Protein AF-A0A9E5QF17-F1 (afdb_monomer_lite)

Foldseek 3Di:
DCVPVVVVVVDDDDDDDPDDCVVAPPVNSVVVVVCVVVVVVLVVQCCDCPRHVVLVVVPDPDPVVSVVVVVVRVVVVVVVVVVD

Structure (mmCIF, N/CA/C/O backbone):
data_AF-A0A9E5QF17-F1
#
_entry.id   AF-A0A9E5QF17-F1
#
loop_
_atom_site.group_PDB
_atom_site.id
_atom_site.type_symbol
_atom_site.label_atom_id
_atom_site.label_alt_id
_atom_site.label_comp_id
_atom_site.label_asym_id
_atom_site.label_entity_id
_atom_site.label_seq_id
_atom_site.pdbx_PDB_ins_code
_atom_site.Cartn_x
_atom_site.Cartn_y
_atom_site.Cartn_z
_atom_site.occupancy
_atom_site.B_iso_or_equiv
_atom_site.auth_seq_id
_atom_site.auth_comp_id
_atom_site.auth_asym_id
_atom_site.auth_atom_id
_atom_site.pdbx_PDB_model_num
ATOM 1 N N . HIS A 1 1 ? -16.749 2.476 -9.718 1.00 43.44 1 HIS A N 1
ATOM 2 C CA . HIS A 1 1 ? -16.475 1.826 -8.418 1.00 43.44 1 HIS A CA 1
ATOM 3 C C . HIS A 1 1 ? -17.791 1.718 -7.645 1.00 43.44 1 HIS A C 1
ATOM 5 O O . HIS A 1 1 ? -18.170 2.643 -6.958 1.00 43.44 1 HIS A O 1
ATOM 11 N N . SER A 1 2 ? -18.676 0.813 -8.066 1.00 49.72 2 SER A N 1
ATOM 12 C CA . SER A 1 2 ? -18.918 -0.545 -7.534 1.00 49.72 2 SER A CA 1
ATOM 13 C C . SER A 1 2 ? -19.893 -0.557 -6.349 1.00 49.72 2 SER A C 1
ATOM 15 O O . SER A 1 2 ? -19.493 -0.726 -5.201 1.00 49.72 2 SER A O 1
ATOM 17 N N . GLU A 1 3 ? -21.194 -0.476 -6.647 1.00 46.84 3 GLU A N 1
ATOM 18 C CA . GLU A 1 3 ? -22.279 -0.803 -5.703 1.00 46.84 3 GLU A CA 1
ATOM 19 C C . GLU A 1 3 ? -22.120 -2.205 -5.087 1.00 46.84 3 GLU A C 1
ATOM 21 O O . GLU A 1 3 ? -22.567 -2.464 -3.972 1.00 46.84 3 GLU A O 1
ATOM 26 N N . LYS A 1 4 ? -21.400 -3.103 -5.773 1.00 50.09 4 LYS A N 1
ATOM 27 C CA . LYS A 1 4 ? -21.051 -4.439 -5.274 1.00 50.09 4 LYS A CA 1
ATOM 28 C C . LYS A 1 4 ? -20.127 -4.402 -4.049 1.00 50.09 4 LYS A C 1
ATOM 30 O O . LYS A 1 4 ? -20.242 -5.281 -3.200 1.00 50.09 4 LYS A O 1
ATOM 35 N N . ASN A 1 5 ? -19.252 -3.397 -3.920 1.00 55.00 5 ASN A N 1
ATOM 36 C CA . ASN A 1 5 ? -18.446 -3.214 -2.705 1.00 55.00 5 ASN A CA 1
ATOM 37 C C . ASN A 1 5 ? -19.307 -2.658 -1.560 1.00 55.00 5 ASN A C 1
ATOM 39 O O . ASN A 1 5 ? -19.234 -3.177 -0.450 1.00 55.00 5 ASN A O 1
ATOM 43 N N . ALA A 1 6 ? -20.189 -1.696 -1.855 1.00 54.78 6 ALA A N 1
ATOM 44 C CA . ALA A 1 6 ? -21.112 -1.111 -0.878 1.00 54.78 6 ALA A CA 1
ATOM 45 C C . ALA A 1 6 ? -22.120 -2.137 -0.321 1.00 54.78 6 ALA A C 1
ATOM 47 O O . ALA A 1 6 ? -22.451 -2.122 0.862 1.00 54.78 6 ALA A O 1
ATOM 48 N N . HIS A 1 7 ? -22.576 -3.088 -1.142 1.00 53.72 7 HIS A N 1
ATOM 49 C CA . HIS A 1 7 ? -23.415 -4.198 -0.681 1.00 53.72 7 HIS A CA 1
ATOM 50 C C . HIS A 1 7 ? -22.669 -5.179 0.241 1.00 53.72 7 HIS A C 1
ATOM 52 O O . HIS A 1 7 ? -23.285 -5.745 1.142 1.00 53.72 7 HIS A O 1
ATOM 58 N N . ARG A 1 8 ? -21.352 -5.358 0.064 1.00 54.41 8 ARG A N 1
ATOM 59 C CA . ARG A 1 8 ? -20.501 -6.226 0.902 1.00 54.41 8 ARG A CA 1
ATOM 60 C C . ARG A 1 8 ? -20.244 -5.634 2.294 1.00 54.41 8 ARG A C 1
ATOM 62 O O . ARG A 1 8 ? -19.995 -6.373 3.245 1.00 54.41 8 ARG A O 1
ATOM 69 N N . GLU A 1 9 ? -20.349 -4.314 2.426 1.00 56.56 9 GLU A N 1
ATOM 70 C CA . GLU A 1 9 ? -20.263 -3.593 3.703 1.00 56.56 9 GLU A CA 1
ATOM 71 C C . GLU A 1 9 ? -21.551 -3.659 4.538 1.00 56.56 9 GLU A C 1
ATOM 73 O O . GLU A 1 9 ? -21.516 -3.344 5.723 1.00 56.56 9 GLU A O 1
ATOM 78 N N . ARG A 1 10 ? -22.678 -4.115 3.967 1.00 60.00 10 ARG A N 1
ATOM 79 C CA . ARG A 1 10 ? -23.941 -4.304 4.713 1.00 60.00 10 ARG A CA 1
ATOM 80 C C . ARG A 1 10 ? -23.959 -5.568 5.577 1.00 60.00 10 ARG A C 1
ATOM 82 O O . ARG A 1 10 ? -24.796 -5.684 6.467 1.00 60.00 10 ARG A O 1
ATOM 89 N N . SER A 1 11 ? -23.060 -6.514 5.319 1.00 70.81 11 SER A N 1
ATOM 90 C CA . SER A 1 11 ? -22.878 -7.710 6.147 1.00 70.81 11 SER A CA 1
ATOM 91 C C . SER A 1 11 ? -22.080 -7.375 7.416 1.00 70.81 11 SER A C 1
ATOM 93 O O . SER A 1 11 ? -21.041 -6.722 7.303 1.00 70.81 11 SER A O 1
ATOM 95 N N . PRO A 1 12 ? -22.506 -7.830 8.610 1.00 78.88 12 PRO A N 1
ATOM 96 C CA . PRO A 1 12 ? -21.770 -7.585 9.847 1.00 78.88 12 PRO A CA 1
ATOM 97 C C . PRO A 1 12 ? -20.366 -8.199 9.771 1.00 78.88 12 PRO A C 1
ATOM 99 O O . PRO A 1 12 ? -20.193 -9.338 9.335 1.00 78.88 12 PRO A O 1
ATOM 102 N N . TRP A 1 13 ? -19.348 -7.438 10.177 1.00 81.00 13 TRP A N 1
ATOM 103 C CA . TRP A 1 13 ? -17.960 -7.901 10.177 1.00 81.00 13 TRP A CA 1
ATOM 104 C 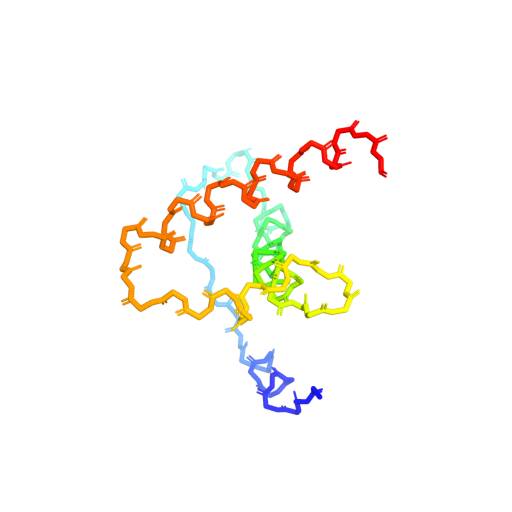C . TRP A 1 13 ? -17.666 -8.683 11.458 1.00 81.00 13 TRP A C 1
ATOM 106 O O . TRP A 1 13 ? -17.710 -8.123 12.552 1.00 81.00 13 TRP A O 1
ATOM 116 N N . LEU A 1 14 ? -17.327 -9.966 11.321 1.00 87.69 14 LEU A N 1
ATOM 117 C CA . LEU A 1 14 ? -16.775 -10.774 12.406 1.00 87.69 14 LEU A CA 1
ATOM 118 C C . LEU A 1 14 ? -15.246 -10.714 12.336 1.00 87.69 14 LEU A C 1
ATOM 120 O O . LEU A 1 14 ? -14.650 -11.183 11.367 1.00 87.69 14 LEU A O 1
ATOM 124 N N . ILE A 1 15 ? -14.615 -10.128 13.354 1.00 88.19 15 ILE A N 1
ATOM 125 C CA . ILE A 1 15 ? -13.156 -9.997 13.444 1.00 88.19 15 ILE A CA 1
ATOM 126 C C . ILE A 1 15 ? -12.670 -10.872 14.595 1.00 88.19 15 ILE A C 1
ATOM 128 O O . ILE A 1 15 ? -13.085 -10.689 15.737 1.00 88.19 15 ILE A O 1
ATOM 132 N N . VAL A 1 16 ? -11.771 -11.804 1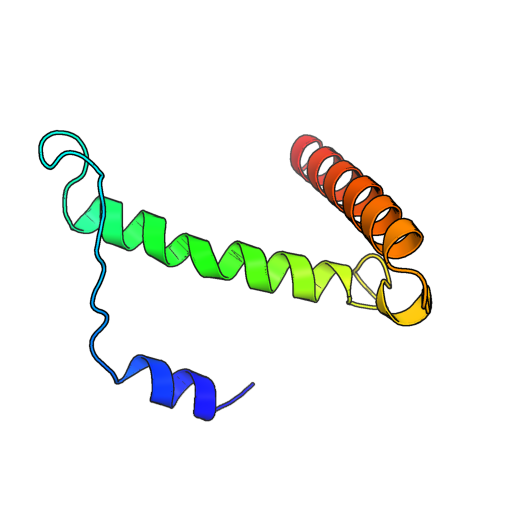4.287 1.00 90.31 16 VAL A N 1
ATOM 133 C CA . VAL A 1 16 ? -11.095 -12.660 15.267 1.00 90.31 16 VAL A CA 1
ATOM 134 C C . VAL A 1 16 ? -9.653 -12.187 15.377 1.00 90.31 16 VAL A C 1
ATOM 136 O O . VAL A 1 16 ? -9.003 -11.943 14.362 1.00 90.31 16 VAL A O 1
ATOM 139 N N . THR A 1 17 ? -9.152 -12.025 16.598 1.00 88.69 17 THR A N 1
ATOM 140 C CA . THR A 1 17 ? -7.791 -11.544 16.837 1.00 88.69 17 THR A CA 1
ATOM 141 C C . THR A 1 17 ? -7.128 -12.313 17.970 1.00 88.69 17 THR A C 1
ATOM 143 O O . THR A 1 17 ? -7.782 -12.681 18.941 1.00 88.69 17 THR A O 1
ATOM 146 N N . SER A 1 18 ? -5.822 -12.543 17.841 1.00 90.44 18 SER A N 1
ATOM 147 C CA . SER A 1 18 ? -4.964 -13.074 18.904 1.00 90.44 18 SER A CA 1
ATOM 148 C C . SER A 1 18 ? -4.376 -11.971 19.793 1.00 90.44 18 SER A C 1
ATOM 150 O O . SER A 1 18 ? -3.580 -12.261 20.685 1.00 90.44 18 SER A O 1
ATOM 152 N N . LEU A 1 19 ? -4.727 -10.701 19.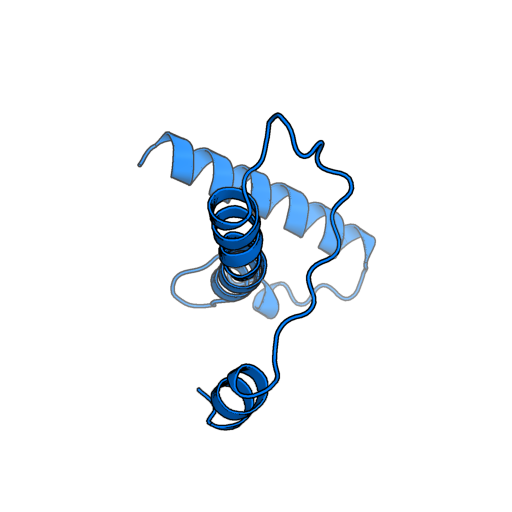546 1.00 88.50 19 LEU A N 1
ATOM 153 C CA . LEU A 1 19 ? -4.282 -9.574 20.362 1.00 88.50 19 LEU A CA 1
ATOM 154 C C . LEU A 1 19 ? -4.855 -9.693 21.774 1.00 88.50 19 LEU A C 1
ATOM 156 O O . LEU A 1 19 ? -6.051 -9.913 21.966 1.00 88.50 19 LEU A O 1
ATOM 160 N N . ASN A 1 20 ? -3.989 -9.526 22.770 1.00 85.31 20 ASN A N 1
ATOM 161 C CA . ASN A 1 20 ? -4.390 -9.618 24.164 1.00 85.31 20 ASN A CA 1
ATOM 162 C C . ASN A 1 20 ? -5.326 -8.450 24.529 1.00 85.31 20 ASN A C 1
ATOM 164 O O . ASN A 1 20 ? -5.039 -7.280 24.260 1.00 85.31 20 ASN A O 1
ATOM 168 N N . HIS A 1 21 ? -6.439 -8.795 25.177 1.00 76.88 21 HIS A N 1
ATOM 169 C CA . HIS A 1 21 ? -7.524 -7.886 25.543 1.00 76.88 21 HIS A CA 1
ATOM 170 C C . HIS A 1 21 ? -7.084 -6.722 26.452 1.00 76.88 21 HIS A C 1
ATOM 172 O O . HIS A 1 21 ? -7.718 -5.672 26.453 1.00 76.88 21 HIS A O 1
ATOM 178 N N . HIS A 1 22 ? -5.978 -6.878 27.190 1.00 72.75 22 HIS A N 1
ATOM 179 C CA . HIS A 1 22 ? -5.406 -5.826 28.035 1.00 72.75 22 HIS A CA 1
ATOM 180 C C . HIS A 1 22 ? -4.728 -4.697 27.243 1.00 72.75 22 HIS A C 1
ATOM 182 O O . HIS A 1 22 ? -4.610 -3.586 27.754 1.00 72.75 22 HIS A O 1
ATOM 188 N N . TYR A 1 23 ? -4.275 -4.974 26.015 1.00 66.31 23 TYR A N 1
ATOM 189 C CA . TYR A 1 23 ? -3.483 -4.040 25.203 1.00 66.31 23 TYR A CA 1
ATOM 190 C C . TYR A 1 23 ? -4.250 -3.482 24.000 1.00 66.31 23 TYR A C 1
ATOM 192 O O . TYR A 1 23 ? -3.882 -2.430 23.479 1.00 66.31 23 TYR A O 1
ATOM 200 N N . ALA A 1 24 ? -5.304 -4.169 23.554 1.00 76.94 24 ALA A N 1
ATOM 201 C CA . ALA A 1 24 ? -6.097 -3.768 22.400 1.00 76.94 24 ALA A CA 1
ATOM 202 C C . ALA A 1 24 ? -7.595 -3.798 22.729 1.00 76.94 24 ALA A C 1
ATOM 204 O O . ALA A 1 24 ? -8.234 -4.848 22.730 1.00 76.94 24 ALA A O 1
ATOM 205 N N . ASN A 1 25 ? -8.172 -2.621 22.965 1.00 85.94 25 ASN A N 1
ATOM 206 C CA . ASN A 1 25 ? -9.619 -2.451 23.059 1.00 85.94 25 ASN A CA 1
ATOM 207 C C . ASN A 1 25 ? -10.258 -2.645 21.665 1.00 85.94 25 ASN A C 1
ATOM 209 O O . ASN A 1 25 ? -9.631 -2.380 20.637 1.00 85.94 25 ASN A O 1
ATOM 213 N N . THR A 1 26 ? -11.533 -3.030 21.608 1.00 85.94 26 THR A N 1
ATOM 214 C CA . THR A 1 26 ? -12.339 -3.207 20.388 1.00 85.94 26 THR A CA 1
ATOM 215 C C . THR A 1 26 ? -12.170 -2.065 19.383 1.00 85.94 26 THR A C 1
ATOM 217 O O . THR A 1 26 ? -12.024 -2.311 18.188 1.00 85.94 26 THR A O 1
ATOM 220 N N . LYS A 1 27 ? -12.114 -0.807 19.845 1.00 87.12 27 LYS A N 1
ATOM 221 C CA . LYS A 1 27 ? -11.880 0.358 18.969 1.00 87.12 27 LYS A CA 1
ATOM 222 C C . LYS A 1 27 ? -10.515 0.319 18.274 1.00 87.12 27 LYS A C 1
ATOM 224 O O . LYS A 1 27 ? -10.424 0.659 17.098 1.00 87.12 27 LYS A O 1
ATOM 229 N N . GLN A 1 28 ? -9.465 -0.094 18.978 1.00 88.75 28 GLN A N 1
ATOM 230 C CA . GLN A 1 28 ? -8.119 -0.215 18.411 1.00 88.75 28 GLN A CA 1
ATOM 231 C C . GLN A 1 28 ? -8.056 -1.369 17.410 1.00 88.75 28 GLN A C 1
ATOM 233 O O . GLN A 1 28 ? -7.493 -1.200 16.334 1.00 88.75 28 GLN A O 1
ATOM 238 N N . ILE A 1 29 ? -8.702 -2.499 17.719 1.00 90.31 29 ILE A N 1
ATOM 239 C CA . ILE A 1 29 ? -8.801 -3.651 16.810 1.00 90.31 29 ILE A CA 1
ATOM 240 C C . ILE A 1 29 ? -9.520 -3.251 15.515 1.00 90.31 29 ILE A C 1
ATOM 242 O O . ILE A 1 29 ? -9.036 -3.545 14.426 1.00 90.31 29 ILE A O 1
ATOM 246 N N . LEU A 1 30 ? -10.643 -2.535 15.616 1.00 88.12 30 LEU A N 1
ATOM 247 C CA . LEU A 1 30 ? -11.384 -2.041 14.453 1.00 88.12 30 LEU A CA 1
ATOM 248 C C . LEU A 1 30 ? -10.574 -1.031 13.631 1.00 88.12 30 LEU A C 1
ATOM 250 O O . LEU A 1 30 ? -10.582 -1.103 12.403 1.00 88.12 30 LEU A O 1
ATOM 254 N N . ASN A 1 31 ? -9.853 -0.117 14.286 1.00 88.62 31 ASN A N 1
ATOM 255 C CA . ASN A 1 31 ? -8.976 0.828 13.595 1.00 88.62 31 ASN A CA 1
ATOM 256 C C . ASN A 1 31 ? -7.829 0.119 12.870 1.00 88.62 31 ASN A C 1
ATOM 258 O O . ASN A 1 31 ? -7.555 0.456 11.723 1.00 88.62 31 ASN A O 1
ATOM 262 N N . LEU A 1 32 ? -7.210 -0.886 13.493 1.00 89.62 32 LEU A N 1
ATOM 263 C CA . LEU A 1 32 ? -6.188 -1.705 12.845 1.00 89.62 32 LEU A CA 1
ATOM 264 C C . LEU A 1 32 ? -6.777 -2.483 11.665 1.00 89.62 32 LEU A C 1
ATOM 266 O O . LEU A 1 32 ? -6.202 -2.516 10.588 1.00 89.62 32 LEU A O 1
ATOM 270 N N . TYR A 1 33 ? -7.962 -3.067 11.819 1.00 89.88 33 TYR A N 1
ATOM 271 C CA . TYR A 1 33 ? -8.600 -3.791 10.725 1.00 89.88 33 TYR A CA 1
ATOM 272 C C . TYR A 1 33 ? -8.975 -2.880 9.548 1.00 89.88 33 TYR A C 1
ATOM 274 O O . TYR A 1 33 ? -8.932 -3.312 8.396 1.00 89.88 33 TYR A O 1
ATOM 282 N N . ARG A 1 34 ? -9.301 -1.606 9.806 1.00 86.25 34 ARG A N 1
ATOM 283 C CA . ARG A 1 34 ? -9.570 -0.618 8.751 1.00 86.25 34 ARG A CA 1
ATOM 284 C C . ARG A 1 34 ? -8.351 -0.393 7.850 1.00 86.25 34 ARG A C 1
ATOM 286 O O . ARG A 1 34 ? -8.540 -0.186 6.654 1.00 86.25 34 ARG A O 1
ATOM 293 N N . THR A 1 35 ? -7.123 -0.487 8.369 1.00 87.69 35 THR A N 1
ATOM 294 C CA . THR A 1 35 ? -5.912 -0.271 7.555 1.00 87.69 35 THR A CA 1
ATOM 295 C C . THR A 1 35 ? -5.673 -1.371 6.521 1.00 87.69 35 THR A C 1
ATOM 297 O O . THR A 1 35 ? -4.908 -1.158 5.587 1.00 87.69 35 THR A O 1
ATOM 300 N N . ARG A 1 36 ? -6.384 -2.511 6.589 1.00 88.19 36 ARG A N 1
ATOM 301 C CA . ARG A 1 36 ? -6.252 -3.604 5.606 1.00 88.19 36 ARG A CA 1
ATOM 302 C C . ARG A 1 36 ? -6.452 -3.146 4.156 1.00 88.19 36 ARG A C 1
ATOM 304 O O . ARG A 1 36 ? -5.838 -3.703 3.253 1.00 88.19 36 ARG A O 1
ATOM 311 N N . MET A 1 37 ? -7.297 -2.133 3.939 1.00 86.69 37 MET A N 1
ATOM 312 C CA . MET A 1 37 ? -7.593 -1.612 2.600 1.00 86.69 37 MET A CA 1
ATOM 313 C C . MET A 1 37 ? -6.400 -0.881 1.976 1.00 86.69 37 MET A C 1
ATOM 315 O O . MET A 1 37 ? -6.262 -0.899 0.756 1.00 86.69 37 MET A O 1
ATOM 319 N N . GLN A 1 38 ? -5.494 -0.332 2.796 1.00 87.31 38 GLN A N 1
ATOM 320 C CA . GLN A 1 38 ? -4.295 0.362 2.314 1.00 87.31 38 GLN A CA 1
ATOM 321 C C . GLN A 1 38 ? -3.399 -0.565 1.486 1.00 87.31 38 GLN A C 1
ATOM 323 O O . GLN A 1 38 ? -2.765 -0.124 0.534 1.00 87.31 38 GLN A O 1
ATOM 328 N N . ILE A 1 39 ? -3.380 -1.864 1.806 1.00 83.75 39 ILE A N 1
ATOM 329 C CA . ILE A 1 39 ? -2.619 -2.864 1.050 1.00 83.75 39 ILE A CA 1
ATOM 330 C C . ILE A 1 39 ? -3.187 -3.002 -0.370 1.00 83.75 39 ILE A C 1
ATOM 332 O O . ILE A 1 39 ? -2.443 -2.974 -1.349 1.00 83.75 39 ILE A O 1
ATOM 336 N N . GLU A 1 40 ? -4.511 -3.124 -0.504 1.00 86.75 40 GLU A N 1
ATOM 337 C CA . GLU A 1 40 ? -5.170 -3.232 -1.811 1.00 86.75 40 GLU A CA 1
ATOM 338 C C . GLU A 1 40 ? -5.022 -1.953 -2.642 1.00 86.75 40 GLU A C 1
ATOM 340 O O . GLU A 1 40 ? -4.842 -2.028 -3.860 1.00 86.75 40 GLU A O 1
ATOM 345 N N . GLU A 1 41 ? -5.106 -0.790 -1.996 1.00 86.62 41 GLU A N 1
ATOM 346 C CA . GLU A 1 41 ? -4.890 0.512 -2.628 1.00 86.62 41 GLU A CA 1
ATOM 347 C C . GLU A 1 41 ? -3.447 0.657 -3.114 1.00 86.62 41 GLU A C 1
ATOM 349 O O . GLU A 1 41 ? -3.245 0.932 -4.293 1.00 86.62 41 GLU A O 1
ATOM 354 N N . GLY A 1 42 ? -2.453 0.318 -2.287 1.00 86.81 42 GLY A N 1
ATOM 355 C CA . GLY A 1 42 ? -1.046 0.331 -2.691 1.00 86.81 42 GLY A CA 1
ATOM 356 C C . GLY A 1 42 ? -0.772 -0.555 -3.910 1.00 86.81 42 GLY A C 1
ATOM 357 O O . GLY A 1 42 ? -0.140 -0.122 -4.873 1.00 86.81 42 GLY A O 1
ATOM 358 N N . PHE A 1 43 ? -1.324 -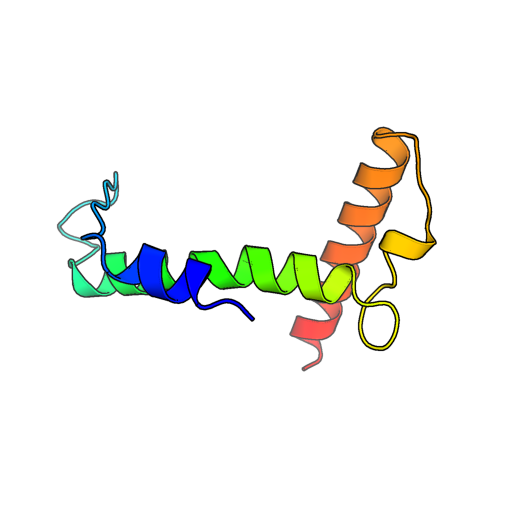1.774 -3.946 1.00 85.19 43 PHE A N 1
ATOM 359 C CA . PHE A 1 43 ? -1.207 -2.634 -5.131 1.00 85.19 43 PHE A CA 1
ATOM 360 C C . PHE A 1 43 ? -1.929 -2.078 -6.363 1.00 85.19 43 PHE A C 1
ATOM 362 O O . PHE A 1 43 ? -1.508 -2.340 -7.494 1.00 85.19 43 PHE A O 1
ATOM 369 N N . ARG A 1 44 ? -3.036 -1.355 -6.176 1.00 87.31 44 ARG A N 1
ATOM 370 C CA . ARG A 1 44 ? -3.773 -0.713 -7.271 1.00 87.31 44 ARG A CA 1
ATOM 371 C C . ARG A 1 44 ? -2.978 0.453 -7.850 1.00 87.31 44 ARG A C 1
ATOM 373 O O . ARG A 1 44 ? -2.882 0.552 -9.072 1.00 87.31 44 ARG A O 1
ATOM 380 N N . ASP A 1 45 ? -2.368 1.261 -6.994 1.00 87.31 45 ASP A N 1
ATOM 381 C CA . ASP A 1 45 ? -1.553 2.405 -7.393 1.00 87.31 45 ASP A CA 1
ATOM 382 C C . ASP A 1 45 ? -0.271 1.956 -8.090 1.00 87.31 45 ASP A C 1
ATOM 384 O O . ASP A 1 45 ? 0.051 2.464 -9.158 1.00 87.31 45 ASP A O 1
ATOM 388 N N . MET A 1 46 ? 0.395 0.905 -7.602 1.00 86.81 46 MET A N 1
ATOM 389 C CA . MET A 1 46 ? 1.552 0.308 -8.289 1.00 86.81 46 MET A CA 1
ATOM 390 C C . MET A 1 46 ? 1.235 -0.135 -9.728 1.00 86.81 46 MET A C 1
ATOM 392 O O . MET A 1 46 ? 2.080 -0.038 -10.619 1.00 86.81 46 MET A O 1
ATOM 396 N N . LYS A 1 47 ? 0.010 -0.613 -9.975 1.00 85.00 47 LYS A N 1
ATOM 397 C CA . LYS A 1 47 ? -0.463 -1.045 -11.301 1.00 85.00 47 LYS A CA 1
ATOM 398 C C . LYS A 1 47 ? -0.893 0.111 -12.202 1.00 85.00 47 LYS A C 1
ATOM 400 O O . LYS A 1 47 ? -1.119 -0.116 -13.392 1.00 85.00 47 LYS A O 1
ATOM 405 N N . ASN A 1 48 ? -1.041 1.316 -11.658 1.00 88.06 48 ASN A N 1
ATOM 406 C CA . ASN A 1 48 ? -1.452 2.482 -12.419 1.00 88.06 48 ASN A CA 1
ATOM 407 C C . ASN A 1 48 ? -0.358 2.861 -13.430 1.00 88.06 48 ASN A C 1
ATOM 409 O O . ASN A 1 48 ? 0.798 3.051 -13.066 1.00 88.06 48 ASN A O 1
ATOM 413 N N . SER A 1 49 ? -0.744 2.960 -14.701 1.00 85.50 49 SER A N 1
ATOM 414 C CA . SER A 1 49 ? 0.154 3.270 -15.821 1.00 85.50 49 SER A CA 1
ATOM 415 C C . SER A 1 49 ? 0.617 4.733 -15.837 1.00 85.50 49 SER A C 1
ATOM 417 O O . SER A 1 49 ? 1.713 5.048 -16.288 1.00 85.50 49 SER A O 1
ATOM 419 N N . ARG A 1 50 ? -0.212 5.658 -15.342 1.00 85.00 50 ARG A N 1
ATOM 420 C CA . ARG A 1 50 ? 0.026 7.096 -15.523 1.00 85.00 50 ARG A CA 1
ATOM 421 C C . ARG A 1 50 ? 0.629 7.778 -14.301 1.00 85.00 50 ARG A C 1
ATOM 423 O O . ARG A 1 50 ? 1.383 8.732 -14.452 1.00 85.00 50 ARG A O 1
ATOM 430 N N . TRP A 1 51 ? 0.276 7.307 -13.109 1.00 82.25 51 TRP A N 1
ATOM 431 C CA . TRP A 1 51 ? 0.704 7.905 -11.836 1.00 82.25 51 TRP A CA 1
ATOM 432 C C . TRP A 1 51 ? 1.330 6.886 -10.876 1.00 82.25 51 TRP A C 1
ATOM 434 O O . TRP A 1 51 ? 1.584 7.207 -9.721 1.00 82.25 51 TRP A O 1
ATOM 444 N N . GLY A 1 52 ? 1.537 5.656 -11.345 1.00 84.62 52 GLY A N 1
ATOM 445 C CA . GLY A 1 52 ? 2.115 4.560 -10.578 1.00 84.62 52 GLY A CA 1
ATOM 446 C C . GLY A 1 52 ? 3.417 4.060 -11.187 1.00 84.62 52 GLY A C 1
ATOM 447 O O . GLY A 1 52 ? 4.129 4.790 -11.870 1.00 84.62 52 GLY A O 1
ATOM 448 N N . LEU A 1 53 ? 3.711 2.783 -10.955 1.00 85.44 53 LEU A N 1
ATOM 449 C CA . LEU A 1 53 ? 4.915 2.114 -11.460 1.00 85.44 53 LEU A CA 1
ATOM 450 C C . LEU A 1 53 ? 4.640 1.278 -12.720 1.00 85.44 53 LEU A C 1
ATOM 452 O O . LEU A 1 53 ? 5.453 0.431 -13.086 1.00 85.44 53 LEU A O 1
ATOM 456 N N . SER A 1 54 ? 3.479 1.468 -13.356 1.00 87.25 54 SER A N 1
ATOM 457 C CA . SER A 1 54 ? 3.095 0.825 -14.620 1.00 87.25 54 SER A CA 1
ATOM 458 C C . SER A 1 54 ? 3.285 -0.691 -14.648 1.00 87.25 54 SER A C 1
ATOM 460 O O . SER A 1 54 ? 3.617 -1.274 -15.678 1.00 87.25 54 SER A O 1
ATOM 462 N N . PHE A 1 55 ? 3.036 -1.375 -13.528 1.00 82.62 55 PHE A N 1
ATOM 463 C CA . PHE A 1 55 ? 3.332 -2.809 -13.402 1.00 82.62 55 PHE A CA 1
ATOM 464 C C . PHE A 1 55 ? 2.683 -3.695 -14.466 1.00 82.62 55 PHE A C 1
ATOM 466 O O . PHE A 1 55 ? 3.259 -4.698 -14.885 1.00 82.62 55 PHE A O 1
ATOM 473 N N . ASN A 1 56 ? 1.491 -3.319 -14.929 1.00 81.56 56 ASN A N 1
ATOM 474 C CA . ASN A 1 56 ? 0.785 -4.054 -15.976 1.00 81.56 56 ASN A CA 1
ATOM 475 C C . ASN A 1 56 ? 1.502 -3.978 -17.340 1.00 81.56 56 ASN A C 1
ATOM 477 O O . ASN A 1 56 ? 1.323 -4.857 -18.182 1.00 81.56 56 ASN A O 1
ATOM 481 N N . GLU A 1 57 ? 2.326 -2.955 -17.565 1.00 84.62 57 GLU A N 1
ATOM 482 C CA . GLU A 1 57 ? 3.068 -2.744 -18.812 1.00 84.62 57 GLU A CA 1
ATOM 483 C C . GLU A 1 57 ? 4.368 -3.547 -18.858 1.00 84.62 57 GLU A C 1
ATOM 485 O O . GLU A 1 57 ? 4.831 -3.896 -19.942 1.00 84.62 57 GLU A O 1
ATOM 490 N N . ALA A 1 58 ? 4.906 -3.940 -17.698 1.00 80.44 58 ALA A N 1
ATOM 491 C CA . ALA A 1 58 ? 6.095 -4.786 -17.610 1.00 80.44 58 ALA A CA 1
ATOM 492 C C . ALA A 1 58 ? 5.883 -6.194 -18.206 1.00 80.44 58 ALA A C 1
ATOM 494 O O . ALA A 1 58 ? 6.865 -6.895 -18.458 1.00 80.44 58 ALA A O 1
ATOM 495 N N . ARG A 1 59 ? 4.617 -6.616 -18.409 1.00 78.00 59 ARG A N 1
ATOM 496 C CA . ARG A 1 59 ? 4.186 -7.876 -19.060 1.00 78.00 59 ARG A CA 1
ATOM 497 C C . ARG A 1 59 ? 5.045 -9.095 -18.685 1.00 78.00 59 ARG A C 1
ATOM 499 O O . ARG A 1 59 ? 5.367 -9.932 -19.528 1.00 78.00 59 ARG A O 1
ATOM 506 N N . CYS A 1 60 ? 5.438 -9.204 -17.415 1.00 79.06 60 CYS A N 1
ATOM 507 C CA . CYS A 1 60 ? 6.228 -10.336 -16.944 1.00 79.06 60 CYS A CA 1
ATOM 508 C C . CYS A 1 60 ? 5.351 -11.583 -16.835 1.00 79.06 60 CYS A C 1
ATOM 510 O O . CYS A 1 60 ? 4.374 -11.601 -16.094 1.00 79.06 60 CYS A O 1
ATOM 512 N N . THR A 1 61 ? 5.730 -12.635 -17.556 1.00 78.25 61 THR A N 1
ATOM 513 C CA . THR A 1 61 ? 5.075 -13.953 -17.522 1.00 78.25 61 THR A CA 1
ATOM 514 C C . THR A 1 61 ? 5.753 -14.926 -16.556 1.00 78.25 61 THR A C 1
ATOM 516 O O . THR A 1 61 ? 5.168 -15.939 -16.186 1.00 78.25 61 THR A O 1
ATOM 519 N N . SER A 1 62 ? 6.983 -14.621 -16.131 1.00 88.25 62 SER A N 1
ATOM 520 C CA . SER A 1 62 ? 7.736 -15.398 -15.145 1.00 88.25 62 SER A CA 1
ATOM 521 C C . SER A 1 62 ? 7.454 -14.891 -13.732 1.00 88.25 62 SER A C 1
ATOM 523 O O . SER A 1 62 ? 7.622 -13.700 -13.458 1.00 88.25 62 SER A O 1
ATOM 525 N N . THR A 1 63 ? 7.088 -15.808 -12.834 1.00 87.06 63 THR A N 1
ATOM 526 C CA . THR A 1 63 ? 6.832 -15.532 -11.411 1.00 87.06 63 THR A CA 1
ATOM 527 C C . THR A 1 63 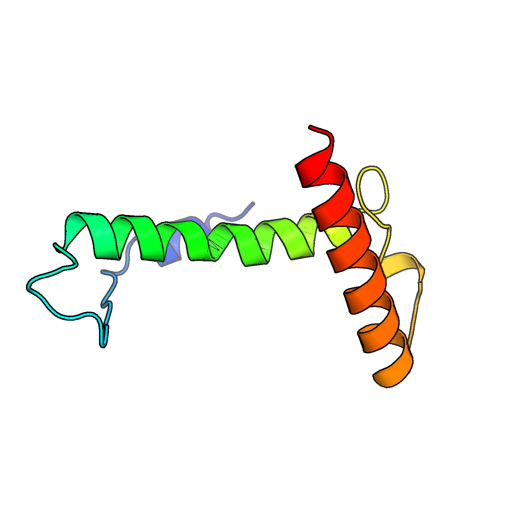? 8.042 -14.905 -10.724 1.00 87.06 63 THR A C 1
ATOM 529 O O . THR A 1 63 ? 7.910 -13.853 -10.112 1.00 87.06 63 THR A O 1
ATOM 532 N N . TYR A 1 64 ? 9.237 -15.458 -10.939 1.00 91.25 64 TYR A N 1
ATOM 533 C CA . TYR A 1 64 ? 10.481 -14.954 -10.349 1.00 91.25 64 TYR A CA 1
ATOM 534 C C . TYR A 1 64 ? 10.781 -13.497 -10.735 1.00 91.25 64 TYR A C 1
ATOM 536 O O . TYR A 1 64 ? 11.169 -12.669 -9.912 1.00 91.25 64 TYR A O 1
ATOM 544 N N . ARG A 1 65 ? 10.563 -13.139 -12.008 1.00 89.50 65 ARG A N 1
ATOM 545 C CA . ARG A 1 65 ? 10.740 -11.749 -12.457 1.00 89.50 65 ARG A CA 1
ATOM 546 C C . ARG A 1 65 ? 9.705 -10.819 -11.831 1.00 89.50 65 ARG A C 1
ATOM 548 O O . ARG A 1 65 ? 10.029 -9.675 -11.526 1.00 89.50 65 ARG A O 1
ATOM 555 N N . TYR A 1 66 ? 8.481 -11.307 -11.651 1.00 87.88 66 TYR A N 1
ATOM 556 C CA . TYR A 1 66 ? 7.403 -10.547 -11.034 1.00 87.88 66 TYR A CA 1
ATOM 557 C C . TYR A 1 66 ? 7.669 -10.289 -9.543 1.00 87.88 66 TYR A C 1
ATOM 559 O O . TYR A 1 66 ? 7.472 -9.170 -9.078 1.00 87.88 66 TYR A O 1
ATOM 567 N N . GLU A 1 67 ? 8.193 -11.277 -8.815 1.00 90.31 67 GLU A N 1
ATOM 568 C CA . GLU A 1 67 ? 8.625 -11.142 -7.416 1.00 90.31 67 GLU A CA 1
ATOM 569 C C . GLU A 1 67 ? 9.725 -10.086 -7.256 1.00 90.31 67 GLU A C 1
ATOM 571 O O . GLU A 1 67 ? 9.604 -9.185 -6.425 1.00 90.31 67 GLU A O 1
ATOM 576 N N . ASN A 1 68 ? 10.757 -10.129 -8.104 1.00 92.12 68 ASN A N 1
ATOM 577 C CA . ASN A 1 68 ? 11.834 -9.137 -8.075 1.00 92.12 68 ASN A CA 1
ATOM 578 C C . ASN A 1 68 ? 11.330 -7.725 -8.386 1.00 92.12 68 ASN A C 1
ATOM 580 O O . ASN A 1 68 ? 11.728 -6.767 -7.726 1.00 92.12 68 ASN A O 1
ATOM 584 N N . LEU A 1 69 ? 10.436 -7.585 -9.370 1.00 90.06 69 LEU A N 1
ATOM 585 C CA . LEU A 1 69 ? 9.806 -6.301 -9.663 1.00 90.06 69 LEU A CA 1
ATOM 586 C C . LEU A 1 69 ? 9.033 -5.800 -8.444 1.00 90.06 69 LEU A C 1
ATOM 588 O O . LEU A 1 69 ? 9.233 -4.654 -8.043 1.00 90.06 69 LEU A O 1
ATOM 592 N N . LEU A 1 70 ? 8.186 -6.640 -7.836 1.00 89.38 70 LEU A N 1
ATOM 593 C CA . LEU A 1 70 ? 7.414 -6.276 -6.644 1.00 89.38 70 LEU A CA 1
ATOM 594 C C . LEU A 1 70 ? 8.317 -5.792 -5.508 1.00 89.38 70 LEU A C 1
ATOM 596 O O . LEU A 1 70 ? 7.993 -4.786 -4.883 1.00 89.38 70 LEU A O 1
ATOM 600 N N . LEU A 1 71 ? 9.455 -6.453 -5.279 1.00 92.31 71 LEU A N 1
ATOM 601 C CA . LEU A 1 71 ? 10.436 -6.027 -4.283 1.00 92.31 71 LEU A CA 1
ATOM 602 C C . LEU A 1 71 ? 10.982 -4.627 -4.588 1.00 92.31 71 LEU A C 1
ATOM 604 O O . LEU A 1 71 ? 10.950 -3.754 -3.722 1.00 92.31 71 LEU A O 1
ATOM 608 N N . VAL A 1 72 ? 11.448 -4.397 -5.820 1.00 92.38 72 VAL A N 1
ATOM 609 C CA . VAL A 1 72 ? 11.978 -3.091 -6.251 1.00 92.38 72 VAL A CA 1
ATOM 610 C C . VAL A 1 72 ? 10.928 -1.998 -6.084 1.00 92.38 72 VAL A C 1
ATOM 612 O O . VAL A 1 72 ? 11.222 -0.921 -5.572 1.00 92.38 72 VAL A O 1
ATOM 615 N N . ALA A 1 73 ? 9.690 -2.285 -6.472 1.00 90.00 73 ALA A N 1
ATOM 616 C CA . ALA A 1 73 ? 8.585 -1.354 -6.349 1.00 90.00 73 ALA A CA 1
ATOM 617 C C . ALA A 1 73 ? 8.263 -1.012 -4.895 1.00 90.00 73 ALA A C 1
ATOM 619 O O . ALA A 1 73 ? 8.090 0.158 -4.572 1.00 90.00 73 ALA A O 1
ATOM 620 N N . HIS A 1 74 ? 8.241 -2.011 -4.012 1.00 90.56 74 HIS A N 1
ATOM 621 C CA . HIS A 1 74 ? 7.980 -1.791 -2.595 1.00 90.56 74 HIS A CA 1
ATOM 622 C C . HIS A 1 74 ? 9.079 -0.945 -1.942 1.00 90.56 74 HIS A C 1
ATOM 624 O O . HIS A 1 74 ? 8.779 -0.028 -1.181 1.00 90.56 74 HIS A O 1
ATOM 630 N N . LEU A 1 75 ? 10.345 -1.195 -2.294 1.00 93.62 75 LEU A N 1
ATOM 631 C CA . LEU A 1 75 ? 11.474 -0.379 -1.844 1.00 93.62 75 LEU A CA 1
ATOM 632 C C . LEU A 1 75 ? 11.383 1.058 -2.369 1.00 93.62 75 LEU A C 1
ATOM 634 O O . LEU A 1 75 ? 11.591 1.997 -1.606 1.00 93.62 75 LEU A O 1
ATOM 638 N N . ALA A 1 76 ? 11.029 1.248 -3.643 1.00 91.38 76 ALA A N 1
ATOM 639 C CA . ALA A 1 76 ? 10.844 2.577 -4.220 1.00 91.38 76 ALA A CA 1
ATOM 640 C C . ALA A 1 76 ? 9.718 3.347 -3.513 1.00 91.38 76 ALA A C 1
ATOM 642 O O . ALA A 1 76 ? 9.912 4.496 -3.120 1.00 91.38 76 ALA A O 1
ATOM 643 N N . THR A 1 77 ? 8.567 2.706 -3.280 1.00 89.12 77 THR A N 1
ATOM 644 C CA . THR A 1 77 ? 7.455 3.297 -2.522 1.00 89.12 77 THR A CA 1
ATOM 645 C C . THR A 1 77 ? 7.866 3.644 -1.092 1.00 89.12 77 THR A C 1
ATOM 647 O O . THR A 1 77 ? 7.534 4.726 -0.617 1.00 89.12 77 THR A O 1
ATOM 650 N N . PHE A 1 78 ? 8.628 2.776 -0.423 1.00 90.81 78 PHE A N 1
ATOM 651 C CA . PHE A 1 78 ? 9.143 3.041 0.920 1.00 90.81 78 PHE A CA 1
ATOM 652 C C . PHE A 1 78 ? 10.070 4.265 0.955 1.00 90.81 78 PHE A C 1
ATOM 654 O O . PHE A 1 78 ? 9.952 5.104 1.844 1.00 90.81 78 PHE A O 1
ATOM 661 N N . VAL A 1 79 ? 10.953 4.415 -0.037 1.00 94.44 79 VAL A N 1
ATOM 662 C CA . VAL A 1 79 ? 11.818 5.599 -0.160 1.00 94.44 79 VAL A CA 1
ATOM 663 C C . VAL A 1 79 ? 11.001 6.867 -0.403 1.00 94.44 79 VAL A C 1
ATOM 665 O O . VAL A 1 79 ? 11.264 7.874 0.246 1.00 94.44 79 VAL A O 1
ATOM 668 N N . ILE A 1 80 ? 9.988 6.820 -1.272 1.00 90.19 80 ILE A N 1
ATOM 669 C CA . ILE A 1 80 ? 9.083 7.958 -1.507 1.00 90.19 80 ILE A CA 1
ATOM 670 C C . ILE A 1 80 ? 8.394 8.373 -0.200 1.00 90.19 80 ILE A C 1
ATOM 672 O O . ILE A 1 80 ? 8.403 9.551 0.139 1.00 90.19 80 ILE A O 1
ATOM 676 N N . TRP A 1 81 ? 7.888 7.411 0.578 1.00 89.44 81 TRP A N 1
ATOM 677 C CA . TRP A 1 81 ? 7.275 7.671 1.887 1.00 89.44 81 TRP A CA 1
ATOM 678 C C . TRP A 1 81 ? 8.227 8.329 2.890 1.00 89.44 81 TRP A C 1
ATOM 680 O O . TRP A 1 81 ? 7.785 9.113 3.724 1.00 89.44 81 TRP A O 1
ATOM 690 N N . MET A 1 82 ? 9.523 8.010 2.841 1.00 93.50 82 MET A N 1
ATOM 691 C CA . MET A 1 82 ? 10.518 8.659 3.702 1.00 93.50 82 MET A CA 1
ATOM 692 C C . MET A 1 82 ? 10.814 10.103 3.282 1.00 93.50 82 MET A C 1
ATOM 694 O O . MET A 1 82 ? 11.213 10.903 4.125 1.00 93.50 82 MET A O 1
ATOM 698 N N . ILE A 1 83 ? 10.660 10.427 1.996 1.00 93.75 83 ILE A N 1
ATOM 699 C CA . ILE A 1 83 ? 10.954 11.757 1.449 1.00 93.75 83 ILE A CA 1
ATOM 700 C C . ILE A 1 83 ? 9.770 12.716 1.648 1.00 93.75 83 ILE A C 1
ATOM 702 O O . ILE A 1 83 ? 10.008 13.890 1.936 1.00 93.75 83 ILE A O 1
ATOM 706 N N . GLY A 1 84 ? 8.528 12.225 1.552 1.00 69.88 84 GLY A N 1
ATOM 707 C CA . GLY A 1 84 ? 7.306 13.004 1.797 1.00 69.88 84 GLY A CA 1
ATOM 708 C C . GLY A 1 84 ? 6.256 12.842 0.713 1.00 69.88 84 GLY A C 1
ATOM 709 O O . GLY A 1 84 ? 6.507 13.317 -0.416 1.00 69.88 84 GLY A O 1
#

pLDDT: mean 82.18, std 12.22, range [43.44, 94.44]

Sequence (84 aa):
HSEKNAHRERSPWLIVTSLNHHYANTKQILNLYRTRMQ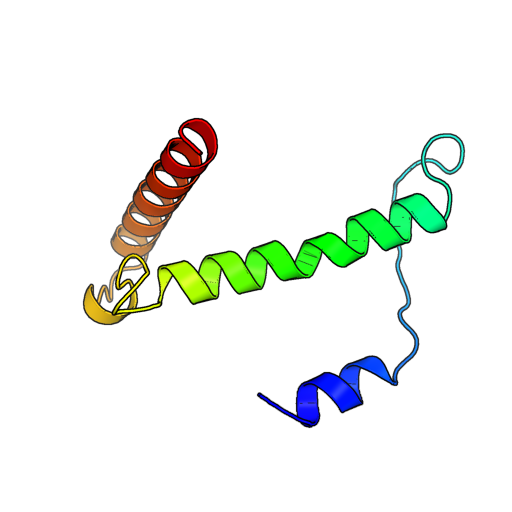IEEGFRDMKNSRWGLSFNEARCTSTYRYENLLLVAHLATFVIWMIG

Radius of gyration: 17.31 Å; chains: 1; bounding box: 36×28×47 Å

Secondary structure (DSSP, 8-state):
--HHHHHHTTSPP-----S-TTT--HHHHHHHHHTHHHHHHHHHHHT-TTTS--TTTT---SHHHHHHHHHHHHHHHHHHHHH-